Protein AF-A4EIA5-F1 (afdb_monomer)

Foldseek 3Di:
DDPDPPPVPQDPVNVVVCVVCVVVVVVVVVVVCVVCVDPVNVVVVVLVPQDQVNCVVVVHDSVRSVCVVCVPVD

Secondary structure (DSSP, 8-state):
-------TTS-HHHHHHHHHHHHHHHHHHHHHHHHH-SHHHHHHHHHHHS-HHHHHHTT--HHHHHHHHTTT--

Solvent-accessible surface area (backbone atoms only — not comparable to full-atom values): 4589 Å² total; per-residue (Å²): 137,82,89,70,78,88,60,88,81,59,55,72,66,58,55,49,50,49,62,64,45,47,61,57,51,52,50,50,49,52,51,48,48,61,69,52,68,35,73,66,51,48,51,51,50,57,61,65,68,53,51,72,64,59,32,51,75,70,74,44,55,75,66,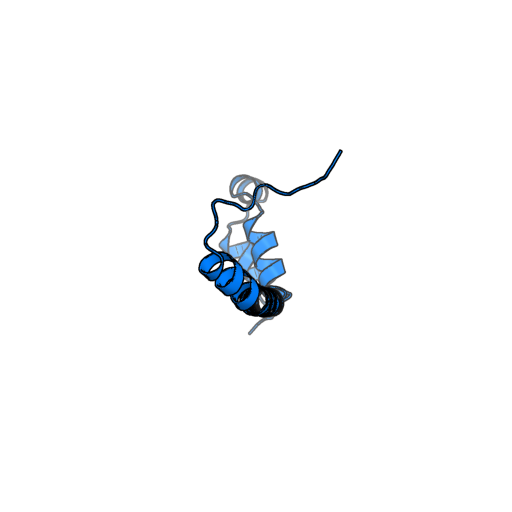56,55,52,48,65,77,55,61,83,76,118

pLDDT: mean 78.74, std 11.68, range [41.03, 91.44]

Structure (mmCIF, N/CA/C/O backbone)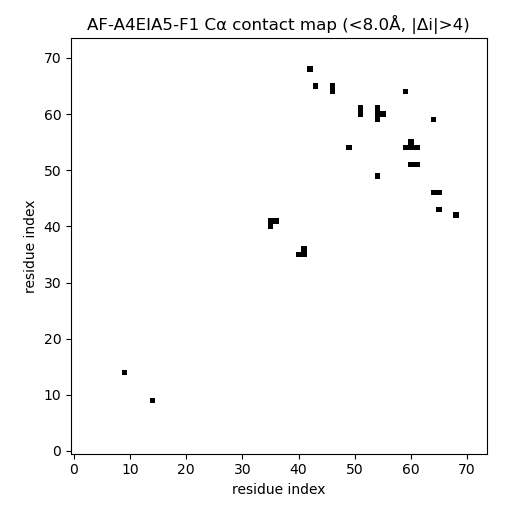:
data_AF-A4EIA5-F1
#
_entry.id   AF-A4EIA5-F1
#
loop_
_atom_site.group_PDB
_atom_site.id
_atom_site.type_symbol
_atom_site.label_atom_id
_atom_site.label_alt_id
_atom_site.label_comp_id
_atom_site.label_asym_id
_atom_site.label_entity_id
_atom_site.label_seq_id
_atom_site.pdbx_PDB_ins_code
_atom_site.Cartn_x
_atom_site.Cartn_y
_atom_site.Cartn_z
_atom_site.occupancy
_atom_site.B_iso_or_equiv
_atom_site.auth_seq_id
_atom_site.auth_comp_id
_atom_site.auth_asym_id
_atom_site.auth_atom_id
_atom_site.pdbx_PDB_model_num
ATOM 1 N N . MET A 1 1 ? 42.933 10.057 -12.575 1.00 41.03 1 MET A N 1
ATOM 2 C CA . MET A 1 1 ? 4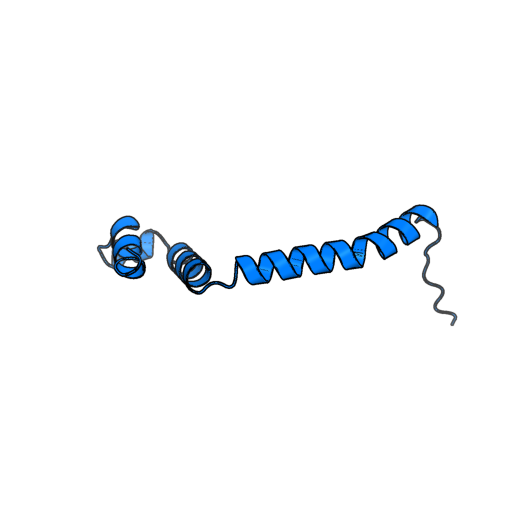2.235 9.113 -11.678 1.00 41.03 1 MET A CA 1
ATOM 3 C C . MET A 1 1 ? 41.121 8.470 -12.491 1.00 41.03 1 MET A C 1
ATOM 5 O O . MET A 1 1 ? 40.145 9.138 -12.793 1.00 41.03 1 MET A O 1
ATOM 9 N N . SER A 1 2 ? 41.359 7.262 -13.008 1.00 47.47 2 SER A N 1
ATOM 10 C CA . SER A 1 2 ? 40.425 6.567 -13.905 1.00 47.47 2 SER A CA 1
ATOM 11 C C . SER A 1 2 ? 39.352 5.882 -13.063 1.00 47.47 2 SER A C 1
ATOM 13 O O . SER A 1 2 ? 39.674 5.002 -12.269 1.00 47.47 2 SER A O 1
ATOM 15 N N . LEU A 1 3 ? 38.098 6.312 -13.207 1.00 58.31 3 LEU A N 1
ATOM 16 C CA . LEU A 1 3 ? 36.930 5.621 -12.666 1.00 58.31 3 LEU A CA 1
ATOM 17 C C . LEU A 1 3 ? 36.701 4.363 -13.507 1.00 58.31 3 LEU A C 1
ATOM 19 O O . LEU A 1 3 ? 35.909 4.359 -14.446 1.00 58.31 3 LEU A O 1
ATOM 23 N N . ARG A 1 4 ? 37.459 3.307 -13.211 1.00 59.44 4 ARG A N 1
ATOM 24 C CA . ARG A 1 4 ? 37.195 1.967 -13.727 1.00 59.44 4 ARG A CA 1
ATOM 25 C C . ARG A 1 4 ? 36.304 1.290 -12.686 1.00 59.44 4 ARG A C 1
ATOM 27 O O . ARG A 1 4 ? 36.797 1.029 -11.593 1.00 59.44 4 ARG A O 1
ATOM 34 N N . PRO A 1 5 ? 35.006 1.086 -12.948 1.00 58.19 5 PRO A N 1
ATOM 35 C CA . PRO A 1 5 ? 34.183 0.343 -12.014 1.00 58.19 5 PRO A CA 1
ATOM 36 C C . PRO A 1 5 ? 34.690 -1.108 -12.024 1.00 58.19 5 PRO A C 1
ATOM 38 O O . PRO A 1 5 ? 34.890 -1.707 -13.087 1.00 58.19 5 PRO A O 1
ATOM 41 N N . ASP A 1 6 ? 35.025 -1.613 -10.838 1.00 58.78 6 ASP A N 1
ATOM 42 C CA . ASP A 1 6 ? 35.466 -2.987 -10.596 1.00 58.78 6 ASP A CA 1
ATOM 43 C C . ASP A 1 6 ? 34.297 -3.946 -10.873 1.00 58.78 6 ASP A C 1
ATOM 45 O O . ASP A 1 6 ? 33.574 -4.380 -9.981 1.00 58.78 6 ASP A O 1
ATOM 49 N N . ASN A 1 7 ? 34.088 -4.254 -12.153 1.00 56.62 7 ASN A N 1
ATOM 50 C CA . ASN A 1 7 ? 33.032 -5.152 -12.635 1.00 56.62 7 ASN A CA 1
ATOM 51 C C . ASN A 1 7 ? 33.582 -6.558 -12.927 1.00 56.62 7 ASN A C 1
ATOM 53 O O . ASN A 1 7 ? 32.967 -7.344 -13.641 1.00 56.62 7 ASN A O 1
ATOM 57 N N . THR A 1 8 ? 34.769 -6.881 -12.418 1.00 54.03 8 THR A N 1
ATOM 58 C CA . THR A 1 8 ? 35.540 -8.086 -12.763 1.00 54.03 8 THR A CA 1
ATOM 59 C C . THR A 1 8 ? 35.010 -9.380 -12.130 1.00 54.03 8 THR A C 1
ATOM 61 O O . THR A 1 8 ? 35.600 -10.435 -12.351 1.00 54.03 8 THR A O 1
ATOM 64 N N . LEU A 1 9 ? 33.894 -9.332 -11.389 1.00 56.22 9 LEU A N 1
ATOM 65 C CA . LEU A 1 9 ? 33.300 -10.489 -10.702 1.00 56.22 9 LEU A CA 1
ATOM 66 C C . LEU A 1 9 ? 31.886 -10.875 -11.173 1.00 56.22 9 LEU A C 1
ATOM 68 O O . LEU A 1 9 ? 31.405 -11.928 -10.768 1.00 56.22 9 LEU A O 1
ATOM 72 N N . ILE A 1 10 ? 31.235 -10.089 -12.039 1.00 57.09 10 ILE A N 1
ATOM 73 C CA . ILE A 1 10 ? 29.979 -10.493 -12.694 1.00 57.09 10 ILE A CA 1
ATOM 74 C C . ILE A 1 10 ? 30.351 -11.008 -14.079 1.00 57.09 10 ILE A C 1
ATOM 76 O O . ILE A 1 10 ? 30.905 -10.273 -14.900 1.00 57.09 10 ILE A O 1
ATOM 80 N N . SER A 1 11 ? 30.082 -12.285 -14.346 1.00 64.38 11 SER A N 1
ATOM 81 C CA . SER A 1 11 ? 30.337 -12.857 -15.668 1.00 64.38 11 SER A CA 1
ATOM 82 C C . SER A 1 11 ? 29.566 -12.041 -16.710 1.00 64.38 11 SER A C 1
ATOM 84 O O . SER A 1 11 ? 28.393 -11.745 -16.495 1.00 64.38 11 SER A O 1
ATOM 86 N N . ASN A 1 12 ? 30.172 -11.686 -17.854 1.00 72.44 12 ASN A N 1
ATOM 87 C CA . ASN A 1 12 ? 29.506 -10.913 -18.923 1.00 72.44 12 ASN A CA 1
ATOM 88 C C . ASN A 1 12 ? 28.092 -11.438 -19.245 1.00 72.44 12 ASN A C 1
ATOM 90 O O . ASN A 1 12 ? 27.203 -10.671 -19.598 1.00 72.44 12 ASN A O 1
ATOM 94 N N . ARG A 1 13 ? 27.871 -12.749 -19.088 1.00 72.50 13 ARG A N 1
ATOM 95 C CA . ARG A 1 13 ? 26.568 -13.402 -19.239 1.00 72.50 13 ARG A CA 1
ATOM 96 C C . ARG A 1 13 ? 25.535 -12.965 -18.195 1.00 72.50 13 ARG A C 1
ATOM 98 O O . ARG A 1 13 ? 24.386 -12.752 -18.556 1.00 72.50 13 ARG A O 1
ATOM 105 N N . GLU A 1 14 ? 25.912 -12.857 -16.929 1.00 76.94 14 GLU A N 1
ATOM 106 C CA . GLU A 1 14 ? 25.026 -12.417 -15.843 1.00 76.94 14 GLU A CA 1
ATOM 107 C C . GLU A 1 14 ? 24.653 -10.944 -16.010 1.00 76.94 14 GLU A C 1
ATOM 109 O O . GLU A 1 14 ? 23.474 -10.614 -15.933 1.00 76.94 14 GLU A O 1
ATOM 114 N N . MET A 1 15 ? 25.618 -10.095 -16.380 1.00 78.88 15 MET A N 1
ATOM 115 C CA . MET A 1 15 ? 25.360 -8.685 -16.695 1.00 78.88 15 MET A CA 1
ATOM 116 C C . MET A 1 15 ? 24.404 -8.533 -17.891 1.00 78.88 15 MET A C 1
ATOM 118 O O . MET A 1 15 ? 23.492 -7.709 -17.863 1.00 78.88 15 MET A O 1
ATOM 122 N N . LEU A 1 16 ? 24.568 -9.351 -18.938 1.00 79.94 16 LEU A N 1
ATOM 123 C CA . LEU A 1 16 ? 23.664 -9.353 -20.094 1.00 79.94 16 LEU A CA 1
ATOM 124 C C . LEU A 1 16 ? 22.262 -9.861 -19.738 1.00 79.94 16 LEU A C 1
ATOM 126 O O . LEU A 1 16 ? 21.272 -9.300 -20.204 1.00 79.94 16 LEU A O 1
ATOM 130 N N . LEU A 1 17 ? 22.161 -10.901 -18.909 1.00 83.31 17 LEU A N 1
ATOM 131 C CA . LEU A 1 17 ? 20.874 -11.408 -18.431 1.00 83.31 17 LEU A CA 1
ATOM 132 C C . LEU A 1 17 ? 20.158 -10.378 -17.557 1.00 83.31 17 LEU A C 1
ATOM 134 O O . LEU A 1 17 ? 18.952 -10.199 -17.702 1.00 83.31 17 LEU A O 1
ATOM 138 N N . GLU A 1 18 ? 20.883 -9.680 -16.687 1.00 80.12 18 GLU A N 1
ATOM 139 C CA . GLU A 1 18 ? 20.325 -8.615 -15.860 1.00 80.12 18 GLU A CA 1
ATOM 140 C C . GLU A 1 18 ? 19.849 -7.433 -16.713 1.00 80.12 18 GLU A C 1
ATOM 142 O O . GLU A 1 18 ? 18.718 -6.971 -16.542 1.00 80.12 18 GLU A O 1
ATOM 147 N N . LEU A 1 19 ? 20.641 -7.014 -17.705 1.00 83.06 19 LEU A N 1
ATOM 148 C CA . LEU A 1 19 ? 20.268 -5.951 -18.640 1.00 83.06 19 LEU A CA 1
ATOM 149 C C . LEU A 1 19 ? 19.009 -6.305 -19.444 1.00 83.06 19 LEU A C 1
ATOM 151 O O . LEU A 1 19 ? 18.125 -5.464 -19.604 1.00 83.06 19 LEU A O 1
ATOM 155 N N . LEU A 1 20 ? 18.898 -7.553 -19.911 1.00 85.38 20 LEU A N 1
ATOM 156 C CA . LEU A 1 20 ? 17.714 -8.025 -20.630 1.00 85.38 20 LEU A CA 1
ATOM 157 C C . LEU A 1 20 ? 16.504 -8.204 -19.710 1.00 85.38 20 LEU A C 1
ATOM 159 O O . LEU A 1 20 ? 15.391 -7.925 -20.137 1.00 85.38 20 LEU A O 1
ATOM 163 N N . ALA A 1 21 ? 16.691 -8.639 -18.461 1.00 85.69 21 ALA A N 1
ATOM 164 C CA . ALA A 1 21 ? 15.600 -8.853 -17.507 1.00 85.69 21 ALA A CA 1
ATOM 165 C C . ALA A 1 21 ? 15.045 -7.547 -16.914 1.00 85.69 21 ALA A C 1
ATOM 167 O O . ALA A 1 21 ? 13.873 -7.492 -16.537 1.00 85.69 21 ALA A O 1
ATOM 168 N N . THR A 1 22 ? 15.866 -6.498 -16.831 1.00 85.81 22 THR A N 1
ATOM 169 C CA . THR A 1 22 ? 15.498 -5.188 -16.269 1.00 85.81 22 THR A CA 1
ATOM 170 C C . THR A 1 22 ? 14.221 -4.586 -16.880 1.00 85.81 22 THR A C 1
ATOM 172 O O . THR A 1 22 ? 13.320 -4.257 -16.105 1.00 85.81 22 THR A O 1
ATOM 175 N N . PRO A 1 23 ? 14.053 -4.476 -18.216 1.00 81.19 23 PRO A N 1
ATOM 176 C CA . PRO A 1 23 ? 12.827 -3.922 -18.797 1.00 81.19 23 PRO A CA 1
ATOM 177 C C . PRO A 1 23 ? 11.586 -4.767 -18.488 1.00 81.19 23 PRO A C 1
ATOM 179 O O . PRO A 1 23 ? 10.533 -4.210 -18.189 1.00 81.19 23 PRO A O 1
ATOM 182 N N . PHE A 1 24 ? 11.698 -6.100 -18.487 1.00 89.00 24 PHE A N 1
ATOM 183 C CA . PHE A 1 24 ? 10.570 -6.976 -18.152 1.00 89.00 24 PHE A CA 1
ATOM 184 C C . PHE A 1 24 ? 10.161 -6.847 -16.684 1.00 89.00 24 PHE A C 1
ATOM 186 O O . PHE A 1 24 ? 8.969 -6.818 -16.383 1.00 89.00 24 PHE A O 1
ATOM 193 N N . ARG A 1 25 ? 11.130 -6.715 -15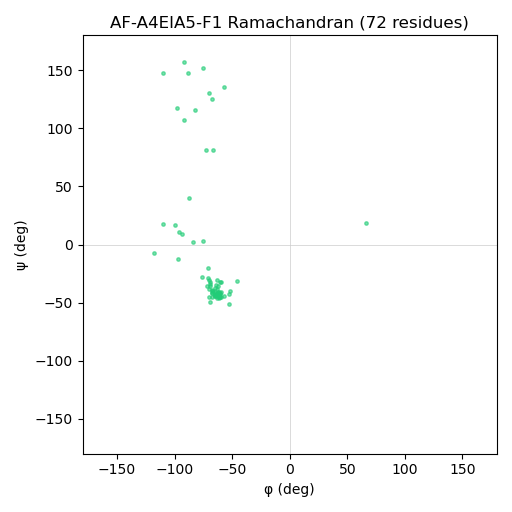.769 1.00 86.69 25 ARG A N 1
ATOM 194 C CA . ARG A 1 25 ? 10.842 -6.424 -14.357 1.00 86.69 25 ARG A CA 1
ATOM 195 C C . ARG A 1 25 ? 10.163 -5.069 -14.203 1.00 86.69 25 ARG A C 1
ATOM 197 O O . ARG A 1 25 ? 9.147 -4.997 -13.525 1.00 86.69 25 ARG A O 1
ATOM 204 N N . ALA A 1 26 ? 10.665 -4.033 -14.874 1.00 85.94 26 ALA A N 1
ATOM 205 C CA . ALA A 1 26 ? 10.063 -2.702 -14.836 1.00 85.94 26 ALA A CA 1
ATOM 206 C C . ALA A 1 26 ? 8.617 -2.702 -15.363 1.00 85.94 26 ALA A C 1
ATOM 208 O O . ALA A 1 26 ? 7.737 -2.117 -14.738 1.00 85.94 26 ALA A O 1
ATOM 209 N N . MET A 1 27 ? 8.348 -3.412 -16.464 1.00 86.50 27 MET A N 1
ATOM 210 C CA . MET A 1 27 ? 6.990 -3.599 -16.985 1.00 86.50 27 MET A CA 1
ATOM 211 C C . MET A 1 27 ? 6.096 -4.372 -16.011 1.00 86.50 27 MET A C 1
ATOM 213 O O . MET A 1 27 ? 4.950 -3.983 -15.798 1.00 86.50 27 MET A O 1
ATOM 217 N N . GLY A 1 28 ? 6.613 -5.439 -15.396 1.00 83.62 28 GLY A N 1
ATOM 218 C CA . GLY A 1 28 ? 5.890 -6.202 -14.378 1.00 83.62 28 GLY A CA 1
ATOM 219 C C . GLY A 1 28 ? 5.499 -5.339 -13.178 1.00 83.62 28 GLY A C 1
ATOM 220 O O . GLY A 1 28 ? 4.342 -5.365 -12.762 1.00 83.62 28 GLY A O 1
ATOM 221 N N . THR A 1 29 ? 6.426 -4.520 -12.676 1.00 84.50 29 THR A N 1
ATOM 222 C CA . THR A 1 29 ? 6.154 -3.558 -11.600 1.00 84.50 29 THR A CA 1
ATOM 223 C C . THR A 1 29 ? 5.130 -2.514 -12.034 1.00 84.50 29 THR A C 1
ATOM 225 O O . THR A 1 29 ? 4.177 -2.277 -11.307 1.00 84.50 29 THR A O 1
ATOM 228 N N . ALA A 1 30 ? 5.237 -1.959 -13.243 1.00 80.88 30 ALA A N 1
ATOM 229 C CA . ALA A 1 30 ? 4.272 -0.976 -13.735 1.00 80.88 30 ALA A CA 1
ATOM 230 C C . ALA A 1 30 ? 2.849 -1.553 -13.860 1.00 80.88 30 ALA A C 1
ATOM 232 O O . ALA A 1 30 ? 1.877 -0.896 -13.494 1.00 80.88 30 ALA A O 1
ATOM 233 N N . LEU A 1 31 ? 2.712 -2.793 -14.340 1.00 83.31 31 LEU A N 1
ATOM 234 C CA . LEU A 1 31 ? 1.421 -3.486 -14.398 1.00 83.31 31 LEU A CA 1
ATOM 235 C C . LEU A 1 31 ? 0.876 -3.793 -12.999 1.00 83.31 31 LEU A C 1
ATOM 237 O O . LEU A 1 31 ? -0.323 -3.643 -12.764 1.00 83.31 31 LEU A O 1
ATOM 241 N N . HIS A 1 32 ? 1.746 -4.190 -12.068 1.00 82.00 32 HIS A N 1
ATOM 242 C CA . HIS A 1 32 ? 1.386 -4.380 -10.666 1.00 82.00 32 HIS A CA 1
ATOM 243 C C . HIS A 1 32 ? 0.894 -3.075 -10.033 1.00 82.00 32 HIS A C 1
ATOM 245 O O . HIS A 1 32 ? -0.152 -3.063 -9.386 1.00 82.00 32 HIS A O 1
ATOM 251 N N . ASP A 1 33 ? 1.593 -1.970 -10.270 1.00 80.12 33 ASP A N 1
ATOM 252 C CA . ASP A 1 33 ? 1.226 -0.654 -9.762 1.00 80.12 33 ASP A CA 1
ATOM 253 C C . ASP A 1 33 ? -0.101 -0.191 -10.363 1.00 80.12 33 ASP A C 1
ATOM 255 O O . ASP A 1 33 ? -0.967 0.263 -9.630 1.00 80.12 33 ASP A O 1
ATOM 259 N N . ILE A 1 34 ? -0.342 -0.386 -11.662 1.00 77.25 34 ILE A N 1
ATOM 260 C CA . ILE A 1 34 ? -1.644 -0.075 -12.279 1.00 77.25 34 ILE A CA 1
ATOM 261 C C . ILE A 1 34 ? -2.769 -0.917 -11.656 1.00 77.25 34 ILE A C 1
ATOM 263 O O . ILE A 1 34 ? -3.842 -0.391 -11.360 1.00 77.25 34 ILE A O 1
ATOM 267 N N . ALA A 1 35 ? -2.534 -2.210 -11.422 1.00 75.62 35 ALA A N 1
ATOM 268 C CA . ALA A 1 35 ? -3.528 -3.099 -10.822 1.00 75.62 35 ALA A CA 1
ATOM 269 C C . ALA A 1 35 ? -3.805 -2.776 -9.339 1.00 75.62 35 ALA A C 1
ATOM 271 O O . ALA A 1 35 ? -4.928 -2.949 -8.859 1.00 75.62 35 ALA A O 1
ATOM 272 N N . THR A 1 36 ? -2.797 -2.303 -8.604 1.00 73.25 36 THR A N 1
ATOM 273 C CA . THR A 1 36 ? -2.879 -2.009 -7.161 1.00 73.25 36 THR A CA 1
ATOM 274 C C . THR A 1 36 ? -3.144 -0.538 -6.842 1.00 73.25 36 THR A C 1
ATOM 276 O O . THR A 1 36 ? -3.525 -0.212 -5.714 1.00 73.25 36 THR A O 1
ATOM 279 N N . ASN A 1 37 ? -3.026 0.358 -7.822 1.00 74.19 37 ASN A N 1
ATOM 280 C CA . ASN A 1 37 ? -3.381 1.772 -7.722 1.00 74.19 37 ASN A CA 1
ATOM 281 C C . ASN A 1 37 ? -4.858 2.014 -8.068 1.00 74.19 37 ASN A C 1
ATOM 283 O O . ASN A 1 37 ? -5.227 2.973 -8.744 1.00 74.19 37 ASN A O 1
ATOM 287 N N . THR A 1 38 ? -5.724 1.110 -7.617 1.00 80.38 38 THR A N 1
ATOM 288 C CA . THR A 1 38 ? -7.170 1.319 -7.650 1.00 80.38 38 THR A CA 1
ATOM 289 C C . THR A 1 38 ? -7.606 2.017 -6.368 1.00 80.38 38 THR A C 1
ATOM 291 O O . THR A 1 38 ? -7.052 1.763 -5.295 1.00 80.38 38 THR A O 1
ATOM 294 N N . ALA A 1 39 ? -8.643 2.857 -6.456 1.00 77.44 39 ALA A N 1
ATOM 295 C CA . ALA A 1 39 ? -9.211 3.536 -5.289 1.00 77.44 39 ALA A CA 1
ATOM 296 C C . ALA A 1 39 ? -9.554 2.538 -4.167 1.00 77.44 39 ALA A C 1
ATOM 298 O O . ALA A 1 39 ? -9.209 2.767 -3.014 1.00 77.44 39 ALA A O 1
ATOM 299 N N . ARG A 1 40 ? -10.101 1.361 -4.514 1.00 80.19 40 ARG A N 1
ATOM 300 C CA . ARG A 1 40 ? -10.384 0.284 -3.550 1.00 80.19 40 ARG A CA 1
ATOM 301 C C . ARG A 1 40 ? -9.137 -0.237 -2.834 1.00 80.19 40 ARG A C 1
ATOM 303 O O . ARG A 1 40 ? -9.176 -0.428 -1.622 1.00 80.19 40 ARG A O 1
ATOM 310 N N . ALA A 1 41 ? -8.041 -0.481 -3.551 1.00 82.75 41 ALA A N 1
ATOM 311 C CA . ALA A 1 41 ? -6.802 -0.980 -2.952 1.00 82.75 41 ALA A CA 1
ATOM 312 C C . ALA A 1 41 ? -6.112 0.078 -2.078 1.00 82.75 41 ALA A C 1
ATOM 314 O O . ALA A 1 41 ? -5.456 -0.266 -1.093 1.00 82.75 41 ALA A O 1
ATOM 315 N N . GLN A 1 42 ? -6.266 1.361 -2.408 1.00 84.44 42 GLN A N 1
ATOM 316 C CA . GLN A 1 42 ? -5.821 2.451 -1.548 1.00 84.44 42 GLN A CA 1
ATOM 317 C C . GLN A 1 42 ? -6.673 2.542 -0.275 1.00 84.44 42 GLN A C 1
ATOM 319 O O . GLN A 1 42 ? -6.115 2.497 0.819 1.00 84.4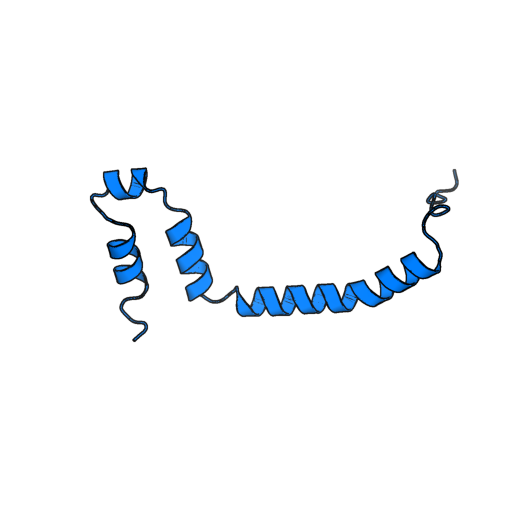4 42 GLN A O 1
ATOM 324 N N . THR A 1 43 ? -8.004 2.538 -0.394 1.00 84.94 43 THR A N 1
ATOM 325 C CA . THR A 1 43 ? -8.911 2.514 0.764 1.00 84.94 43 THR A CA 1
ATOM 326 C C . THR A 1 43 ? -8.643 1.302 1.655 1.00 84.94 43 THR A C 1
ATOM 328 O O . THR A 1 43 ? -8.522 1.447 2.865 1.00 84.94 43 THR A O 1
ATOM 331 N N . ALA A 1 44 ? -8.452 0.108 1.088 1.00 85.69 44 ALA A N 1
ATOM 332 C CA . ALA A 1 44 ? -8.115 -1.086 1.864 1.00 85.69 44 ALA A CA 1
ATOM 333 C C . ALA A 1 44 ? -6.800 -0.928 2.651 1.00 85.69 44 ALA A C 1
ATOM 335 O O . ALA A 1 44 ? -6.736 -1.325 3.816 1.00 85.69 44 ALA A O 1
ATOM 336 N N . ARG A 1 45 ? -5.769 -0.320 2.046 1.00 86.19 45 ARG A N 1
ATOM 337 C CA . ARG A 1 45 ? -4.494 -0.020 2.721 1.00 86.19 45 ARG A CA 1
ATOM 338 C C . ARG A 1 45 ? -4.672 0.985 3.855 1.00 86.19 45 ARG A C 1
ATOM 340 O O . ARG A 1 45 ? -4.144 0.764 4.940 1.00 86.19 45 ARG A O 1
ATOM 347 N N . GLU A 1 46 ? -5.438 2.045 3.628 1.00 87.62 46 GLU A N 1
ATOM 348 C CA . GLU A 1 46 ? -5.740 3.058 4.646 1.00 87.62 46 GLU A CA 1
ATOM 349 C C . GLU A 1 46 ? -6.506 2.451 5.828 1.00 87.62 46 GLU A C 1
ATOM 351 O O . GLU A 1 46 ? -6.146 2.682 6.981 1.00 87.62 46 GLU A O 1
ATOM 356 N N . LEU A 1 47 ? -7.497 1.595 5.563 1.00 87.06 47 LEU A N 1
ATOM 357 C CA . LEU A 1 47 ? -8.221 0.877 6.613 1.00 87.06 47 LEU A CA 1
ATOM 3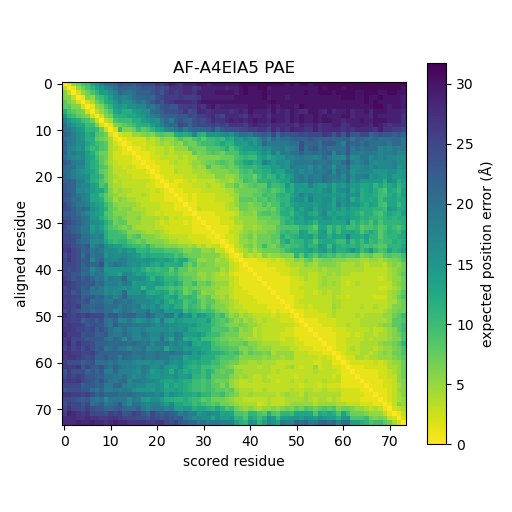58 C C . LEU A 1 47 ? -7.334 -0.103 7.381 1.00 87.06 47 LEU A C 1
ATOM 360 O O . LEU A 1 47 ? -7.515 -0.262 8.588 1.00 87.06 47 LEU A O 1
ATOM 364 N N . ALA A 1 48 ? -6.401 -0.772 6.701 1.00 86.19 48 ALA A N 1
ATOM 365 C CA . ALA A 1 48 ? -5.452 -1.690 7.325 1.00 86.19 48 ALA A CA 1
ATOM 366 C C . ALA A 1 48 ? -4.403 -0.960 8.180 1.00 86.19 48 ALA A C 1
ATOM 368 O O . ALA A 1 48 ? -3.931 -1.522 9.165 1.00 86.19 48 ALA A O 1
ATOM 369 N N . ALA A 1 49 ? -4.071 0.289 7.841 1.00 91.44 49 ALA A N 1
ATOM 370 C CA . ALA A 1 49 ? -3.126 1.109 8.595 1.00 91.44 49 ALA A CA 1
ATOM 371 C C . ALA A 1 49 ? -3.669 1.572 9.962 1.00 91.44 49 ALA A C 1
ATOM 373 O O . ALA A 1 49 ? -2.884 1.910 10.846 1.00 91.44 49 ALA A O 1
ATOM 374 N N . ILE A 1 50 ? -4.992 1.573 10.166 1.00 89.44 50 ILE A N 1
ATOM 375 C CA . ILE A 1 50 ? -5.600 1.902 11.465 1.00 89.44 50 ILE A CA 1
ATOM 376 C C . ILE A 1 50 ? -5.304 0.767 12.457 1.00 89.44 50 ILE A C 1
ATOM 378 O O . ILE A 1 50 ? -5.559 -0.396 12.150 1.00 89.44 50 ILE A O 1
ATOM 382 N N . SER A 1 51 ? -4.804 1.064 13.656 1.00 88.12 51 SER A N 1
ATOM 383 C CA . SER A 1 51 ? -4.522 0.036 14.670 1.00 88.12 51 SER A CA 1
ATOM 384 C C . SER A 1 51 ? -5.800 -0.480 15.345 1.00 88.12 51 SER A C 1
ATOM 386 O O . SER A 1 51 ? -6.791 0.240 15.458 1.00 88.12 51 SER A O 1
ATOM 388 N N . ASP A 1 52 ? -5.792 -1.727 15.827 1.00 86.44 52 ASP A N 1
ATOM 389 C CA . ASP A 1 52 ? -6.944 -2.289 16.552 1.00 86.44 52 ASP A CA 1
ATOM 390 C C . ASP A 1 52 ? -7.248 -1.531 17.855 1.00 86.44 52 ASP A C 1
ATOM 392 O O . ASP A 1 52 ? -8.407 -1.444 18.261 1.00 86.44 52 ASP A O 1
ATOM 396 N N . ASP A 1 53 ? -6.234 -0.957 18.502 1.00 87.00 53 ASP A N 1
ATOM 397 C CA . ASP A 1 53 ? -6.417 -0.157 19.715 1.00 87.00 53 ASP A CA 1
ATOM 398 C C . ASP A 1 53 ? -7.117 1.168 19.414 1.00 87.00 53 ASP A C 1
ATOM 400 O O . ASP A 1 53 ? -8.005 1.586 20.159 1.00 87.00 53 ASP A O 1
ATOM 404 N N . GLU A 1 54 ? -6.798 1.791 18.279 1.00 86.75 54 GLU A N 1
ATOM 405 C CA . GLU A 1 54 ? -7.495 2.990 17.825 1.00 86.75 54 GLU A CA 1
ATOM 406 C C . GLU A 1 54 ? -8.938 2.686 17.402 1.00 86.75 54 GLU A C 1
ATOM 408 O O . GLU A 1 54 ? -9.850 3.464 17.694 1.00 86.75 54 GLU A O 1
ATOM 413 N N . LEU A 1 55 ? -9.184 1.520 16.800 1.00 87.94 55 LEU A N 1
ATOM 414 C CA . LEU A 1 55 ? -10.546 1.051 16.534 1.00 87.94 55 LEU A CA 1
ATOM 415 C C . LEU A 1 55 ? -11.351 0.861 17.822 1.00 87.94 55 LEU A C 1
ATOM 417 O O . LEU A 1 55 ? -12.483 1.341 17.917 1.00 87.94 55 LEU A O 1
ATOM 421 N N . LYS A 1 56 ? -10.752 0.223 18.833 1.00 87.38 56 LYS A N 1
ATOM 422 C CA . LYS A 1 56 ? -11.378 0.029 20.149 1.00 87.38 56 LYS A CA 1
ATOM 423 C C . LYS A 1 56 ? -11.650 1.352 20.856 1.00 87.38 56 LYS A C 1
ATOM 425 O O . LYS A 1 56 ? -12.733 1.507 21.414 1.00 87.38 56 LYS A O 1
ATOM 430 N N . ALA A 1 57 ? -10.723 2.309 20.798 1.00 90.88 57 ALA A N 1
ATOM 431 C CA . ALA A 1 57 ? -10.917 3.649 21.357 1.00 90.88 57 ALA A CA 1
ATOM 432 C C . ALA A 1 57 ? -12.097 4.386 20.700 1.00 90.88 57 ALA A C 1
ATOM 434 O O . ALA A 1 57 ? -12.815 5.130 21.364 1.00 90.88 57 ALA A O 1
ATOM 435 N N . ARG A 1 58 ? -12.341 4.128 19.410 1.00 86.38 58 ARG A N 1
ATOM 436 C CA . ARG A 1 58 ? -13.502 4.633 18.661 1.00 86.38 58 ARG A CA 1
ATOM 437 C C . ARG A 1 58 ? -14.766 3.775 18.830 1.00 86.38 58 ARG A C 1
ATOM 439 O O . ARG A 1 58 ? -15.779 4.071 18.203 1.00 86.38 58 ARG A O 1
ATOM 446 N N . GLY A 1 59 ? -14.720 2.712 19.637 1.00 89.56 59 GLY A N 1
ATOM 447 C CA . GLY A 1 59 ? -15.841 1.795 19.863 1.00 89.56 59 GLY A CA 1
ATOM 448 C C . GLY A 1 59 ? -16.244 0.968 18.636 1.00 89.56 59 GLY A C 1
ATOM 449 O O . GLY A 1 59 ? -17.356 0.446 18.600 1.00 89.56 59 GLY A O 1
ATOM 450 N N . MET A 1 60 ? -15.372 0.852 17.632 1.00 86.44 60 MET A N 1
ATOM 451 C CA . MET A 1 60 ? -15.649 0.163 16.369 1.00 86.44 60 MET A CA 1
ATOM 452 C C . MET A 1 60 ? -14.864 -1.141 16.248 1.00 86.44 60 MET A C 1
ATOM 454 O O . MET A 1 60 ? -13.730 -1.254 16.716 1.00 86.44 60 MET A O 1
ATOM 458 N N . LYS A 1 61 ? -15.445 -2.134 15.568 1.00 88.94 61 LYS A N 1
ATOM 459 C CA . LYS A 1 61 ? -14.713 -3.330 15.136 1.00 88.94 61 LYS A CA 1
ATOM 460 C C . LYS A 1 61 ? -14.167 -3.124 13.727 1.00 88.94 61 LYS A C 1
ATOM 462 O O . LYS A 1 61 ? -14.714 -2.364 12.930 1.00 88.94 61 LYS A O 1
ATOM 467 N N . ARG A 1 62 ? -13.118 -3.878 13.379 1.00 87.75 62 ARG A N 1
ATOM 468 C CA . ARG A 1 62 ? -12.528 -3.874 12.028 1.00 87.75 62 ARG A CA 1
ATOM 469 C C . ARG A 1 62 ? -13.581 -4.116 10.939 1.00 87.75 62 ARG A C 1
ATOM 471 O O . ARG A 1 62 ? -13.583 -3.426 9.927 1.00 87.75 62 ARG A O 1
ATOM 478 N N . ALA A 1 63 ? -14.496 -5.056 11.180 1.00 86.31 63 ALA A N 1
ATOM 479 C CA . ALA A 1 63 ? -15.577 -5.391 10.257 1.00 86.31 63 ALA A CA 1
ATOM 480 C C . ALA A 1 63 ? -16.536 -4.215 10.001 1.00 86.31 63 ALA A C 1
ATOM 482 O O . ALA A 1 63 ? -16.976 -4.031 8.869 1.00 86.31 63 ALA A O 1
ATOM 483 N N . ASP A 1 64 ? -16.807 -3.389 11.015 1.00 85.69 64 ASP A N 1
ATOM 484 C CA . ASP A 1 64 ? -17.742 -2.267 10.900 1.00 85.69 64 ASP A CA 1
ATOM 485 C C . ASP A 1 64 ? -17.184 -1.198 9.954 1.00 85.69 64 ASP A C 1
ATOM 487 O O . ASP A 1 64 ? -17.873 -0.754 9.035 1.00 85.69 64 ASP A O 1
ATOM 491 N N . ILE A 1 65 ? -15.903 -0.852 10.107 1.00 86.81 65 ILE A N 1
ATOM 492 C CA . ILE A 1 65 ? -15.235 0.138 9.254 1.00 86.81 65 ILE A CA 1
ATOM 493 C C . ILE A 1 65 ? -15.086 -0.356 7.812 1.00 86.81 65 ILE A C 1
ATOM 495 O O . ILE A 1 65 ? -15.328 0.406 6.877 1.00 86.81 65 ILE A O 1
ATOM 499 N N . VAL A 1 66 ? -14.733 -1.629 7.619 1.00 87.56 66 VAL A N 1
ATOM 500 C CA . VAL A 1 66 ? -14.665 -2.229 6.278 1.00 87.56 66 VAL A CA 1
ATOM 501 C C . VAL A 1 66 ? -16.041 -2.197 5.609 1.00 87.56 66 VAL A C 1
ATOM 503 O O . VAL A 1 66 ? -16.152 -1.799 4.451 1.00 87.56 66 VAL A O 1
ATOM 506 N N . SER A 1 67 ? -17.100 -2.542 6.348 1.00 86.56 67 SER A N 1
ATOM 507 C CA . SER A 1 67 ? -18.468 -2.509 5.824 1.00 86.56 67 SER A CA 1
ATOM 508 C C . SER A 1 67 ? -18.924 -1.098 5.451 1.00 86.56 67 SER A C 1
ATOM 510 O O . SER A 1 67 ? -19.635 -0.944 4.466 1.00 86.56 67 SER A O 1
ATOM 512 N N . LEU A 1 68 ? -18.498 -0.070 6.194 1.00 85.12 68 LEU A N 1
ATOM 513 C CA . LEU A 1 68 ? -18.817 1.328 5.909 1.00 85.12 68 LEU A CA 1
ATOM 514 C C . LEU A 1 68 ? -18.104 1.818 4.644 1.00 85.12 68 LEU A C 1
ATOM 516 O O . LEU A 1 68 ? -18.729 2.459 3.802 1.00 85.12 68 LEU A O 1
ATOM 520 N N . ALA A 1 69 ? -16.817 1.501 4.507 1.00 84.19 69 ALA A N 1
ATOM 521 C CA . ALA A 1 69 ? -15.993 1.968 3.396 1.00 84.19 69 ALA A CA 1
ATOM 522 C C . ALA A 1 69 ? -16.384 1.343 2.047 1.00 84.19 69 ALA A C 1
ATOM 524 O O . ALA A 1 69 ? -16.317 2.020 1.026 1.00 84.19 69 ALA A O 1
ATOM 525 N N . PHE A 1 70 ? -16.829 0.082 2.045 1.00 85.50 70 PHE A N 1
ATOM 526 C CA . PHE A 1 70 ? -17.189 -0.656 0.828 1.00 85.50 70 PHE A CA 1
ATOM 527 C C . PHE A 1 70 ? -18.706 -0.909 0.693 1.00 85.50 70 PHE A C 1
ATOM 529 O O . PHE A 1 70 ? -19.131 -1.758 -0.084 1.00 85.50 70 PHE A O 1
ATOM 536 N N . ARG A 1 71 ? -19.565 -0.183 1.430 1.00 77.88 71 ARG A N 1
ATOM 537 C CA . ARG A 1 71 ? -21.032 -0.391 1.407 1.00 77.88 71 ARG A CA 1
ATOM 538 C C . ARG A 1 71 ? -21.665 -0.189 0.024 1.00 77.88 71 ARG A C 1
ATOM 540 O O . ARG A 1 71 ? -22.675 -0.815 -0.274 1.00 77.88 71 ARG A O 1
ATOM 547 N N . HIS A 1 72 ? -21.109 0.708 -0.786 1.00 67.62 72 HIS A N 1
ATOM 548 C CA . HIS A 1 72 ? -21.676 1.126 -2.075 1.00 67.62 72 HIS A CA 1
ATOM 549 C C . HIS A 1 72 ? -21.144 0.335 -3.278 1.00 67.62 72 HIS A C 1
ATOM 551 O O . HIS A 1 72 ? -21.405 0.703 -4.416 1.00 67.62 72 HIS A O 1
ATOM 557 N N . ASP A 1 73 ? -20.397 -0.738 -3.024 1.00 61.34 73 ASP A N 1
ATOM 558 C CA . ASP A 1 73 ? -19.673 -1.503 -4.038 1.00 61.34 73 ASP A CA 1
ATOM 559 C C . ASP A 1 73 ? -20.414 -2.752 -4.555 1.00 61.34 73 ASP A C 1
ATOM 561 O O . ASP A 1 73 ? -19.799 -3.576 -5.243 1.00 61.34 73 ASP A O 1
ATOM 565 N N . GLY A 1 74 ? -21.698 -2.891 -4.203 1.00 55.09 74 GLY A N 1
ATOM 566 C CA . GLY A 1 74 ? -22.591 -3.991 -4.587 1.00 55.09 74 GLY A CA 1
ATOM 567 C C . GLY A 1 74 ? -23.491 -3.679 -5.773 1.00 55.09 74 GLY A C 1
ATOM 568 O O . GLY A 1 74 ? -23.866 -2.498 -5.939 1.00 55.09 74 GLY A O 1
#

Sequence (74 aa):
MSLRPDNTLISNREMLLELLATPFRAMGTALHDIATNTARAQTARELAAISDDELKARGMKRADIVSLAFRHDG

Radius of gyration: 22.96 Å; Cα contacts (8 Å, |Δi|>4): 16; chains: 1; bounding box: 65×22×42 Å

Mean predicted aligned error: 12.45 Å

=== Feature glossary ===
Legend for the data blocks above and below:

— What the protein is —

Sequence gives the chain of amino acids in standard one-letter code (A=alanine, C=cysteine, …, Y=tyrosine), read N→C. It is the only feature that is directly encoded by the gene; all structural features are derived from the folded form of this sequence.

The annotation block draws on four external resources. InterPro: which protein families and domains the sequence belongs to. GO: standardized terms for what the protein does, what process it participates in, and where in the cell it acts. CATH: which structural fold it has in the CATH hierarchy. Organism: the species of origin.

— 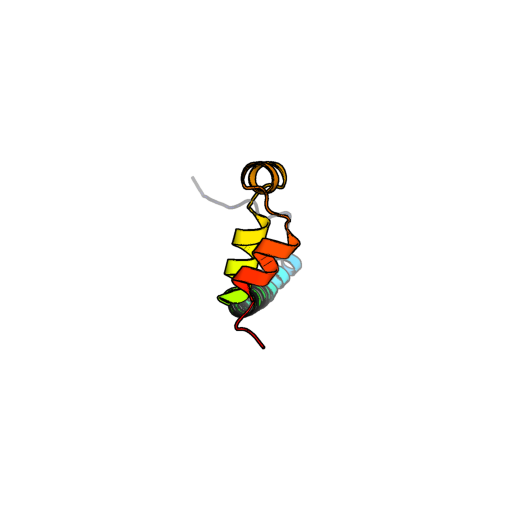Where its atoms are —

Atomic coordinates in PDBx/mmCIF format — the same representation the Protein Data Bank distributes. Each line of the _atom_site loop places one backbone atom in Cartesian space (units: ångströms, origin: arbitrary).

Six rendered views show the 3D structure from the faces of a cube — i.e. along ±x, ±y, ±z. Rendering representation is drawn randomly per protein from cartoon (secondary-structure ribbons), sticks (backbone bonds), or molecular surface; coloring is either N→C rainbow (blue at the N-terminus through red at the C-terminus) or one color per chain.

— Local backbone conformation —

DSSP 8-state secondary structure assigns each residue one of H (α-helix), G (3₁₀-helix), I (π-helix), E (extended β-strand), B (isolated β-bridge), T (hydrogen-bonded turn), S (bend), or '-' (coil). The assignment is computed from backbone hydrogen-bond geometry via the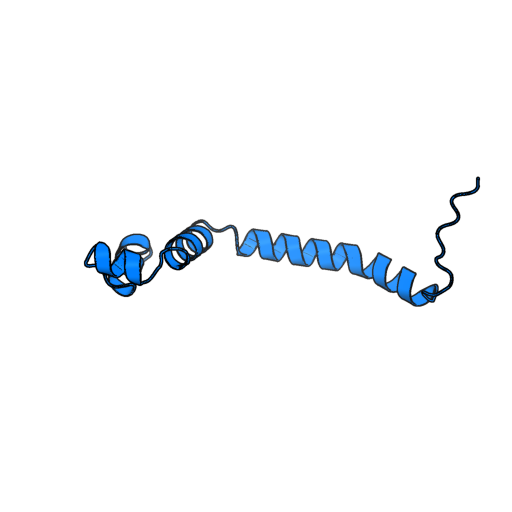 Kabsch–Sander algorithm.

P-SEA three-state annotation labels each residue as helix, strand, or coil based purely on the geometry of the Cα trace. It serves as a fallback when the full backbone (and thus DSSP) is unavailable.

φ (phi) and ψ (psi) are the two rotatable backbone dihedrals per residue: φ is the C(i-1)–N–Cα–C torsion, ψ is the N–Cα–C–N(i+1) torsion, both in degrees on (−180°, 180°]. α-helical residues cluster near (−60°, −45°); β-strand residues near (−120°, +130°). A Ramachandran plot is simply a scatter of (φ, ψ) for every residue.

— Global shape and packing —

Radius of gyration (Rg) is the root-mean-square distance of Cα atoms from their centroid — a single number for overall size and compactness. A globular domain of N residues has Rg ≈ 2.2·N^0.38 Å; an extended or disordered chain has a much larger Rg. The Cα contact count is the number of residue pairs whose Cα atoms are within 8 Å and are more than four positions apart in sequence — a standard proxy for tertiary packing density. The bounding box is the smallest axis-aligned box enclosing all Cα atoms.

Accessible surface area quantifies burial. A residue with SASA near zero is packed into the hydrophobic core; one with SASA >100 Å² sits on the surface. Computed here via the Shrake–Rupley numerical algorithm with a 1.4 Å probe.

The contact map is a binary N×N matrix image: pixel (i, j) is dark where Cα_i and Cα_j are within 8 Å and |i−j|>4. Because the |i−j|>4 filter removes local helical contacts, off-diagonal stripes parallel to the main diagonal indicate parallel β-sheets; stripes perpendicular to it indicate antiparallel β-sheets. The Ramachandran plot scatters every residue's (φ, ψ) pair against the sterically allowed regions. The PAE heatmap renders the predicted-aligned-error matrix.

— Structural neighborhood —

A 3Di character summarizes, for each residue, the relative orientation of the Cα frame of its nearest spatial neighbor. Because it encodes fold topology rather than chemistry, 3Di alignments detect remote structural similarity that sequence alignment misses.

Structural nearest neighbors (via Foldseek easy-search vs the PDB). Reported per hit: target PDB id, E-value, and alignment TM-score. A TM-score above ~0.5 is the conventional threshold for 'same fold'.

— Confidence and disorder —

For AlphaFold models, the B-factor field carries pLDDT — the model's own estimate of local accuracy on a 0–100 scale. Regions with pLDDT<50 should be treated as essentially unmodeled; they often correspond to intrinsically disordered segments.

B-factor (Debye–Waller factor) reflects atomic displacement in the crystal lattice. It is an experimental observable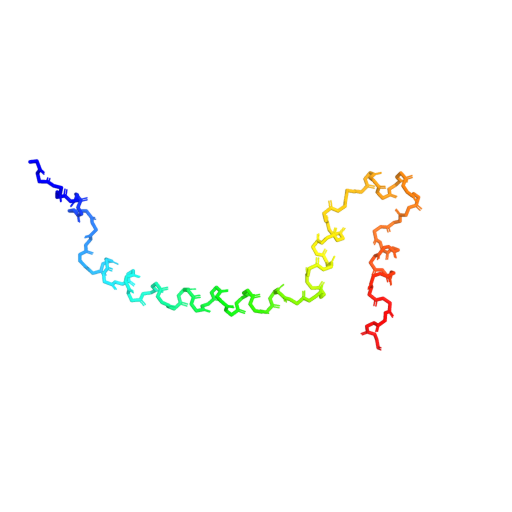 (units Å²), not a prediction; low values mean the atom is pinned down, high values mean it moves or is heterogeneous across the crystal.

Predicted Aligned Error (PAE) is an AlphaFold confidence matrix: entry (i, j) is the expected error in the position of residue j, in ångströms, when the prediction is superimposed on the true structure at residue i. Low PAE within a block of residues means that block is internally rigid and well-predicted; high PAE between two blocks means their relative placement is uncertain even if each block individually is confident.